Protein AF-A0A954ZVF5-F1 (afdb_monomer)

pLDDT: mean 86.99, std 12.86, range [40.03, 98.0]

Nearest PDB structures (foldseek):
  2bv5-assembly1_A  TM=6.652E-01  e=6.606E-02  Homo sapiens
  2gjt-assembly3_A  TM=7.442E-01  e=3.399E-01  Homo sapiens
  5zwb-assembly1_A  TM=6.722E-01  e=5.522E-01  Salmonella enterica
  2h02-assembly1_A  TM=5.009E-01  e=1.076E+00  Homo sapiens
  2i3r-assembly2_B  TM=4.911E-01  e=1.013E+00  Homo sapiens

Mean predicted aligned error: 10.65 Å

Secondary structure (DSSP, 8-state):
-----TTHHHHHHHHHHHHHHHHHHHHHHHHHHHHHHHHHHHHHHHHHHHHHHHHHHHHHHHHHHHH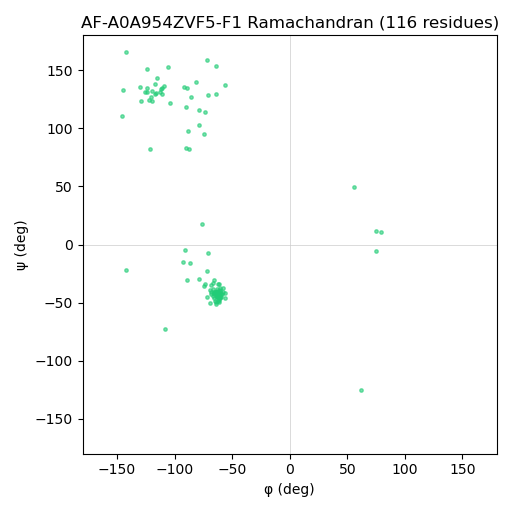HTTSSPPPPTT-EEESSS-EEEEEE-SSSSSEEEEEEEETTEEEEEEEE--

Structure (mmCIF, N/CA/C/O backbone):
data_AF-A0A954ZVF5-F1
#
_entry.id   AF-A0A954ZVF5-F1
#
loop_
_atom_site.group_PDB
_atom_site.id
_atom_site.type_symbol
_atom_site.label_atom_id
_atom_site.label_alt_id
_atom_site.label_comp_id
_atom_site.label_asym_id
_atom_site.label_entity_id
_atom_site.label_seq_id
_atom_site.pdbx_PDB_ins_code
_atom_site.Cartn_x
_atom_site.Cartn_y
_atom_site.Cartn_z
_atom_site.occupancy
_atom_site.B_iso_or_equiv
_atom_site.auth_seq_id
_atom_site.auth_comp_id
_atom_site.auth_asym_id
_atom_site.auth_atom_id
_atom_site.pdbx_PDB_model_num
ATOM 1 N N . MET A 1 1 ? 45.771 2.882 -75.218 1.00 40.03 1 MET A N 1
ATOM 2 C CA . MET A 1 1 ? 46.217 2.458 -73.871 1.00 40.03 1 MET A CA 1
ATOM 3 C C . MET A 1 1 ? 45.256 3.047 -72.847 1.00 40.03 1 MET A C 1
ATOM 5 O O . MET A 1 1 ? 45.353 4.229 -72.554 1.00 40.03 1 MET A O 1
ATOM 9 N N . SER A 1 2 ? 44.261 2.275 -72.394 1.00 47.09 2 SER A N 1
ATOM 10 C CA . SER A 1 2 ? 43.286 2.719 -71.388 1.00 47.09 2 SER A CA 1
ATOM 11 C C . SER A 1 2 ? 43.795 2.381 -69.988 1.00 47.09 2 SER A C 1
ATOM 13 O O . SER A 1 2 ? 43.994 1.211 -69.661 1.00 47.09 2 SER A O 1
ATOM 15 N N . HIS A 1 3 ? 44.009 3.405 -69.170 1.00 53.66 3 HIS A N 1
ATOM 16 C CA . HIS A 1 3 ? 44.430 3.268 -67.783 1.00 53.66 3 HIS A CA 1
ATOM 17 C C . HIS A 1 3 ? 43.202 2.899 -66.933 1.00 53.66 3 HIS A C 1
ATOM 19 O O . HIS A 1 3 ? 42.351 3.742 -66.665 1.00 53.66 3 HIS A O 1
ATOM 25 N N . ILE A 1 4 ? 43.073 1.630 -66.542 1.00 58.09 4 ILE A N 1
ATOM 26 C CA . ILE A 1 4 ? 42.057 1.199 -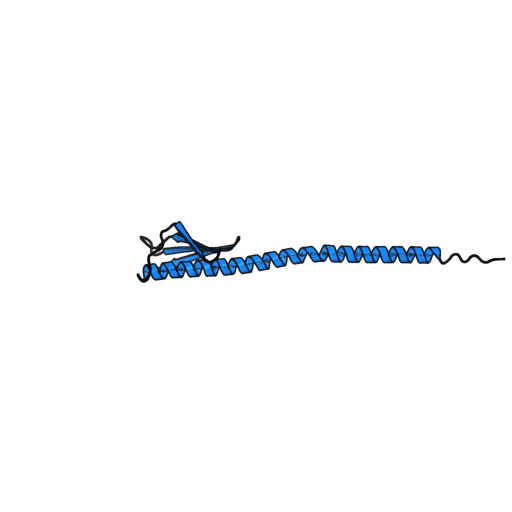65.573 1.00 58.09 4 ILE A CA 1
ATOM 27 C C . ILE A 1 4 ? 42.524 1.696 -64.201 1.00 58.09 4 ILE A C 1
ATOM 29 O O . ILE A 1 4 ? 43.577 1.277 -63.728 1.00 58.09 4 ILE A O 1
ATOM 33 N N . GLN A 1 5 ? 41.786 2.627 -63.590 1.00 61.88 5 GLN A N 1
ATOM 34 C CA . GLN A 1 5 ? 42.023 3.073 -62.214 1.00 61.88 5 GLN A CA 1
ATOM 35 C C . GLN A 1 5 ? 41.439 2.045 -61.229 1.00 61.88 5 GLN A C 1
ATOM 37 O O . GLN A 1 5 ? 40.216 1.888 -61.170 1.00 61.88 5 GLN A O 1
ATOM 42 N N . PRO A 1 6 ? 42.264 1.369 -60.409 1.00 51.62 6 PRO A N 1
ATOM 43 C CA . PRO A 1 6 ? 41.788 0.484 -59.360 1.00 51.62 6 PRO A CA 1
ATOM 44 C C . PRO A 1 6 ? 41.613 1.320 -58.086 1.00 51.62 6 PRO A C 1
ATOM 46 O O . PRO A 1 6 ? 42.517 1.417 -57.266 1.00 51.62 6 PRO A O 1
ATOM 49 N N . GLY A 1 7 ? 40.483 2.014 -57.946 1.00 58.72 7 GLY A N 1
ATOM 50 C CA . GLY A 1 7 ? 40.256 2.883 -56.777 1.00 58.72 7 GLY A CA 1
ATOM 51 C C . GLY A 1 7 ? 38.830 2.899 -56.237 1.00 58.72 7 GLY A C 1
ATOM 52 O O . GLY A 1 7 ? 38.621 3.214 -55.067 1.00 58.72 7 GLY A O 1
ATOM 53 N N . ASP A 1 8 ? 37.844 2.529 -57.055 1.00 59.91 8 ASP A N 1
ATOM 54 C CA . ASP A 1 8 ? 36.439 2.779 -56.717 1.00 59.91 8 ASP A CA 1
ATOM 55 C C . ASP A 1 8 ? 35.791 1.632 -55.915 1.00 59.91 8 ASP A C 1
ATOM 57 O O . ASP A 1 8 ? 34.955 1.852 -55.042 1.00 59.91 8 ASP A O 1
ATOM 61 N N . HIS A 1 9 ? 36.238 0.389 -56.120 1.00 59.88 9 HIS A N 1
ATOM 62 C CA . HIS A 1 9 ? 35.671 -0.782 -55.433 1.00 59.88 9 HIS A CA 1
ATOM 63 C C . HIS A 1 9 ? 36.111 -0.866 -53.961 1.00 59.88 9 HIS A C 1
ATOM 65 O O . HIS A 1 9 ? 35.317 -1.222 -53.091 1.00 59.88 9 HIS A O 1
ATOM 71 N N . GLN A 1 10 ? 37.349 -0.464 -53.660 1.00 63.31 10 GLN A N 1
ATOM 72 C CA . GLN A 1 10 ? 37.893 -0.484 -52.299 1.00 63.31 10 GLN A CA 1
ATOM 73 C C . GLN A 1 10 ? 37.293 0.628 -51.422 1.00 63.31 10 GLN A C 1
ATOM 75 O O . GLN A 1 10 ? 37.027 0.409 -50.241 1.00 63.31 10 GLN A O 1
ATOM 80 N N . ARG A 1 11 ? 36.982 1.793 -52.014 1.00 64.50 11 ARG A N 1
ATOM 81 C CA . ARG A 1 11 ? 36.258 2.883 -51.338 1.00 64.50 11 ARG A CA 1
ATOM 82 C C . ARG A 1 11 ? 34.804 2.513 -51.044 1.00 64.50 11 ARG A C 1
ATOM 84 O O . ARG A 1 11 ? 34.337 2.754 -49.937 1.00 64.50 11 ARG A O 1
ATOM 91 N N . ARG A 1 12 ? 34.108 1.872 -51.990 1.00 70.12 12 ARG A N 1
ATOM 92 C CA . ARG A 1 12 ? 32.725 1.396 -51.791 1.00 70.12 12 ARG A CA 1
ATOM 93 C C . ARG A 1 12 ? 32.629 0.323 -50.702 1.00 70.12 12 ARG A C 1
ATOM 95 O O . ARG A 1 12 ? 31.727 0.389 -49.871 1.00 70.12 12 ARG A O 1
ATOM 102 N N . GLY A 1 13 ? 33.584 -0.611 -50.656 1.00 75.44 13 GLY A N 1
ATOM 103 C CA . GLY A 1 13 ? 33.664 -1.616 -49.591 1.00 75.44 13 GLY A CA 1
ATOM 104 C C . GLY A 1 13 ? 33.871 -0.994 -48.206 1.00 75.44 13 GLY A C 1
ATOM 105 O O . GLY A 1 13 ? 33.166 -1.344 -47.264 1.00 75.44 13 GLY A O 1
ATOM 106 N N . ALA A 1 14 ? 34.770 -0.010 -48.095 1.00 83.88 14 ALA A N 1
ATOM 107 C CA . ALA A 1 14 ? 35.009 0.697 -46.837 1.00 83.88 14 ALA A CA 1
ATOM 108 C C . ALA A 1 14 ? 33.766 1.460 -46.342 1.00 83.88 14 ALA A C 1
ATOM 110 O O . ALA A 1 14 ? 33.442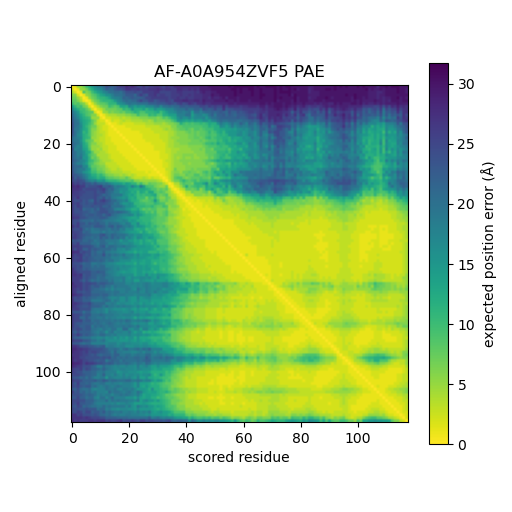 1.401 -45.158 1.00 83.88 14 ALA A O 1
ATOM 111 N N . VAL A 1 15 ? 33.029 2.122 -47.241 1.00 87.50 15 VAL A N 1
ATOM 112 C CA . VAL A 1 15 ? 31.794 2.848 -46.892 1.00 87.50 15 VAL A CA 1
ATOM 113 C C . VAL A 1 15 ? 30.723 1.902 -46.341 1.00 87.50 15 VAL A C 1
ATOM 115 O O . VAL A 1 15 ? 30.097 2.218 -45.331 1.00 87.50 15 VAL A O 1
ATOM 118 N N . LEU A 1 16 ? 30.543 0.723 -46.943 1.00 87.75 16 LEU A N 1
ATOM 119 C CA . LEU A 1 16 ? 29.580 -0.267 -46.450 1.00 87.75 16 LEU A CA 1
ATOM 120 C C . LEU A 1 16 ? 29.935 -0.785 -45.054 1.00 87.75 16 LEU A C 1
ATOM 122 O O . LEU A 1 16 ? 29.048 -0.914 -44.213 1.00 87.75 16 LEU A O 1
ATOM 126 N N . VAL A 1 17 ? 31.220 -1.032 -44.785 1.00 90.62 17 VAL A N 1
ATOM 127 C CA . VAL A 1 17 ? 31.681 -1.451 -43.453 1.00 90.62 17 VAL A CA 1
ATOM 128 C C . VAL A 1 17 ? 31.404 -0.362 -42.420 1.00 90.62 17 VAL A C 1
ATOM 130 O O . VAL A 1 17 ? 30.884 -0.664 -41.350 1.00 90.62 17 VAL A O 1
ATOM 133 N N . VAL A 1 18 ? 31.679 0.903 -42.745 1.00 93.62 18 VAL A N 1
ATOM 134 C CA . VAL A 1 18 ? 31.394 2.029 -41.842 1.00 93.62 18 VAL A CA 1
ATOM 135 C C . VAL A 1 18 ? 29.900 2.123 -41.538 1.00 93.62 18 VAL A C 1
ATOM 137 O O . VAL A 1 18 ? 29.530 2.253 -40.375 1.00 93.62 18 VAL A O 1
ATOM 140 N N . ILE A 1 19 ? 29.035 1.996 -42.547 1.00 93.94 19 ILE A N 1
ATOM 141 C CA . ILE A 1 19 ? 27.578 2.015 -42.348 1.00 93.94 19 ILE A CA 1
ATOM 142 C C . ILE A 1 19 ? 27.136 0.856 -41.451 1.00 93.94 19 ILE A C 1
ATOM 144 O O . ILE A 1 19 ? 26.348 1.069 -40.532 1.00 93.94 19 ILE A O 1
ATOM 148 N N . LEU A 1 20 ? 27.665 -0.350 -41.672 1.00 94.94 20 LEU A N 1
ATOM 149 C CA . LEU A 1 20 ? 27.363 -1.517 -40.842 1.00 94.94 20 LEU A CA 1
ATOM 150 C C . LEU A 1 20 ? 27.783 -1.309 -39.388 1.00 94.94 20 LEU A C 1
ATOM 152 O O . LEU A 1 20 ? 27.015 -1.614 -38.481 1.00 94.94 20 LEU A O 1
ATOM 156 N N . VAL A 1 21 ? 28.975 -0.755 -39.164 1.00 95.25 21 VAL A N 1
ATOM 157 C CA . VAL A 1 21 ? 29.474 -0.446 -37.820 1.00 95.25 21 VAL A CA 1
ATOM 158 C C . VAL A 1 21 ? 28.590 0.601 -37.148 1.00 95.25 21 VAL A C 1
ATOM 160 O O . VAL A 1 21 ? 28.187 0.407 -36.005 1.00 95.25 21 VAL A O 1
ATOM 163 N N . VAL A 1 22 ? 28.223 1.674 -37.853 1.00 95.81 22 VAL A N 1
ATOM 164 C CA . VAL A 1 22 ? 27.321 2.701 -37.313 1.00 95.81 22 VAL A CA 1
ATOM 165 C C . VAL A 1 22 ? 25.954 2.104 -36.983 1.00 95.81 22 VAL A C 1
ATOM 167 O O . VAL A 1 22 ? 25.446 2.330 -35.888 1.00 95.81 22 VAL A O 1
ATOM 170 N N . MET A 1 23 ? 25.377 1.290 -37.870 1.00 95.31 23 MET A N 1
ATOM 171 C CA . MET A 1 23 ? 24.110 0.607 -37.598 1.00 95.31 23 MET A CA 1
ATOM 172 C C . MET A 1 23 ? 24.204 -0.341 -36.400 1.00 95.31 23 MET A C 1
ATOM 174 O O . MET A 1 23 ? 23.296 -0.356 -35.572 1.00 95.31 23 MET A O 1
ATOM 178 N N . ALA A 1 24 ? 25.299 -1.091 -36.266 1.00 95.00 24 ALA A N 1
ATOM 179 C CA . ALA A 1 24 ? 25.521 -1.978 -35.130 1.00 95.00 24 ALA A CA 1
ATOM 180 C C . ALA A 1 24 ? 25.630 -1.199 -33.810 1.00 95.00 24 ALA A C 1
ATOM 182 O O . ALA A 1 24 ? 25.025 -1.591 -32.814 1.00 95.00 24 ALA A O 1
ATOM 183 N N . VAL A 1 25 ? 26.340 -0.065 -33.807 1.00 95.44 25 VAL A N 1
ATOM 184 C CA . VAL A 1 25 ? 26.439 0.819 -32.636 1.00 95.44 25 VAL A CA 1
ATOM 185 C C . VAL A 1 25 ? 25.070 1.392 -32.273 1.00 95.44 25 VAL A C 1
ATOM 187 O O . VAL A 1 25 ? 24.686 1.342 -31.108 1.00 95.44 25 VAL A O 1
ATOM 190 N N . LEU A 1 26 ? 24.298 1.874 -33.252 1.00 92.81 26 LEU A N 1
ATOM 191 C CA . LEU A 1 26 ? 22.946 2.388 -33.014 1.00 92.81 26 LEU A CA 1
ATOM 192 C C . LEU A 1 26 ? 22.017 1.306 -32.450 1.00 92.81 26 LEU A C 1
ATOM 194 O O . LEU A 1 26 ? 21.300 1.563 -31.484 1.00 92.81 26 LEU A O 1
ATOM 198 N N . ALA A 1 27 ? 22.064 0.087 -32.992 1.00 90.38 27 ALA A N 1
ATOM 199 C CA . ALA A 1 27 ? 21.287 -1.039 -32.479 1.00 90.38 27 ALA A CA 1
ATOM 200 C C . ALA A 1 27 ? 21.655 -1.374 -31.024 1.00 90.38 27 ALA A C 1
ATOM 202 O O . ALA A 1 27 ? 20.771 -1.641 -30.208 1.00 90.38 27 ALA A O 1
ATOM 203 N N . LEU A 1 28 ? 22.943 -1.308 -30.678 1.00 88.00 28 LEU A N 1
ATOM 204 C CA . LEU A 1 28 ? 23.423 -1.555 -29.319 1.00 88.00 28 LEU A CA 1
ATOM 205 C C . LEU A 1 28 ? 22.971 -0.455 -28.347 1.00 88.00 28 LEU A C 1
ATOM 207 O O . LEU A 1 28 ? 22.525 -0.769 -27.246 1.00 88.00 28 LEU A O 1
ATOM 211 N N . VAL A 1 29 ? 23.002 0.815 -28.764 1.00 89.50 29 VAL A N 1
ATOM 212 C CA . VAL A 1 29 ? 22.481 1.944 -27.971 1.00 89.50 29 VAL A CA 1
ATOM 213 C C . VAL A 1 29 ? 20.983 1.785 -27.709 1.00 89.50 29 VAL A C 1
ATOM 215 O O . VAL A 1 29 ? 20.545 1.911 -26.566 1.00 89.50 29 VAL A O 1
ATOM 218 N N . VAL A 1 30 ? 20.196 1.442 -28.733 1.00 86.94 30 VAL A N 1
ATOM 219 C CA . VAL A 1 30 ? 18.752 1.207 -28.582 1.00 86.94 30 VAL A CA 1
ATOM 220 C C . VAL A 1 30 ? 18.491 0.040 -27.628 1.00 86.94 30 VAL A C 1
ATOM 222 O O . VAL A 1 30 ? 17.722 0.190 -26.680 1.00 86.94 30 VAL A O 1
ATOM 225 N N . ALA A 1 31 ? 19.176 -1.092 -27.807 1.00 83.19 31 ALA A N 1
ATOM 226 C CA . ALA A 1 31 ? 19.040 -2.247 -26.920 1.00 83.19 31 ALA A CA 1
ATOM 227 C C . ALA A 1 31 ? 19.439 -1.926 -25.466 1.00 83.19 31 ALA A C 1
ATOM 229 O O . ALA A 1 31 ? 18.786 -2.393 -24.531 1.00 83.19 31 ALA A O 1
ATOM 230 N N . GLY A 1 32 ? 20.477 -1.106 -25.273 1.00 77.69 32 GLY A N 1
ATOM 231 C CA . GLY A 1 32 ? 20.920 -0.631 -23.963 1.00 77.69 32 GLY A CA 1
ATOM 232 C C . GLY A 1 32 ? 19.929 0.323 -23.293 1.00 77.69 32 GLY A C 1
ATOM 233 O O . GLY A 1 32 ? 19.749 0.253 -22.083 1.00 77.69 32 GLY A O 1
ATOM 234 N N . SER A 1 33 ? 19.237 1.164 -24.066 1.00 74.94 33 SER A N 1
ATOM 235 C CA . SER A 1 33 ? 18.304 2.174 -23.543 1.00 74.94 33 SER A CA 1
ATOM 236 C C . SER A 1 33 ? 16.992 1.611 -22.982 1.00 74.94 33 SER A C 1
ATO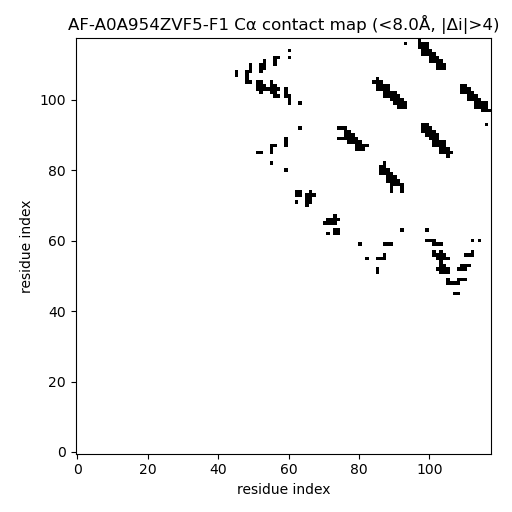M 238 O O . SER A 1 33 ? 16.358 2.254 -22.154 1.00 74.94 33 SER A O 1
ATOM 240 N N . ILE A 1 34 ? 16.580 0.407 -23.391 1.00 70.94 34 ILE A N 1
ATOM 241 C CA . ILE A 1 34 ? 15.276 -0.161 -23.004 1.00 70.94 34 ILE A CA 1
ATOM 242 C C . ILE A 1 34 ? 15.294 -0.741 -21.582 1.00 70.94 34 ILE A C 1
ATOM 244 O O . ILE A 1 34 ? 14.258 -0.761 -20.918 1.00 70.94 34 ILE A O 1
ATOM 248 N N . ARG A 1 35 ? 16.446 -1.231 -21.102 1.00 62.09 35 ARG A N 1
ATOM 249 C CA . ARG A 1 35 ? 16.530 -1.891 -19.786 1.00 62.09 35 ARG A CA 1
ATOM 250 C C . ARG A 1 35 ? 16.335 -0.917 -18.612 1.00 62.09 35 ARG A C 1
ATOM 252 O O . ARG A 1 35 ? 15.449 -1.190 -17.812 1.00 62.09 35 ARG A O 1
ATOM 259 N N . PRO A 1 36 ? 17.042 0.230 -18.538 1.00 62.41 36 PRO A N 1
ATOM 260 C CA . PRO A 1 36 ? 16.914 1.150 -17.403 1.00 62.41 36 PRO A CA 1
ATOM 261 C C . PRO A 1 36 ? 15.498 1.717 -17.234 1.00 62.41 36 PRO A C 1
ATOM 263 O O . PRO A 1 36 ? 15.027 1.903 -16.119 1.00 62.41 36 PRO A O 1
ATOM 266 N N . VAL A 1 37 ? 14.787 1.944 -18.344 1.00 64.00 37 VAL A N 1
ATOM 267 C CA . VAL A 1 37 ? 13.446 2.553 -18.335 1.00 64.00 37 VAL A CA 1
ATOM 268 C C . VAL A 1 37 ? 12.404 1.657 -17.654 1.00 64.00 37 VAL A C 1
ATOM 270 O O . VAL A 1 37 ? 11.453 2.166 -17.063 1.00 64.00 37 VAL A O 1
ATOM 273 N N . ARG A 1 38 ? 12.562 0.328 -17.717 1.00 65.88 38 ARG A N 1
ATOM 274 C CA . ARG A 1 38 ? 11.634 -0.603 -17.054 1.00 65.88 38 ARG A CA 1
ATOM 275 C C . ARG A 1 38 ? 11.808 -0.583 -15.541 1.00 65.88 38 ARG A C 1
ATOM 277 O O . ARG A 1 38 ? 10.814 -0.452 -14.835 1.00 65.88 38 ARG A O 1
ATOM 284 N N . ASP A 1 39 ? 13.054 -0.616 -15.080 1.00 77.62 39 ASP A N 1
ATOM 285 C CA . ASP A 1 39 ? 13.377 -0.605 -13.653 1.00 77.62 39 ASP A CA 1
ATOM 286 C C . ASP A 1 39 ? 12.913 0.710 -12.998 1.00 77.62 39 ASP A C 1
ATOM 288 O O . ASP A 1 39 ? 12.339 0.714 -11.909 1.00 77.62 39 ASP A O 1
ATOM 292 N N . GLU A 1 40 ? 13.079 1.845 -13.686 1.00 76.94 40 GLU A N 1
ATOM 293 C CA . GLU A 1 40 ? 12.603 3.144 -13.196 1.00 76.94 40 GLU A CA 1
ATOM 294 C C . GLU A 1 40 ? 11.071 3.228 -13.117 1.00 76.94 40 GLU A C 1
ATOM 296 O O . GLU A 1 40 ? 10.530 3.758 -12.140 1.00 76.94 40 GLU A O 1
ATOM 301 N N . ALA A 1 41 ? 10.359 2.691 -14.114 1.00 80.00 41 ALA A N 1
ATOM 302 C CA . ALA A 1 41 ? 8.897 2.668 -14.121 1.00 80.00 41 ALA A CA 1
ATOM 303 C C . ALA A 1 41 ? 8.326 1.774 -13.008 1.00 80.00 41 ALA A C 1
ATOM 305 O O . ALA A 1 41 ? 7.334 2.134 -12.367 1.00 80.00 41 ALA A O 1
ATOM 306 N N . GLU A 1 42 ? 8.967 0.638 -12.738 1.00 84.75 42 GLU A N 1
ATOM 307 C CA . GLU A 1 42 ? 8.590 -0.265 -11.650 1.00 84.75 42 GLU A CA 1
ATOM 308 C C . GLU A 1 42 ? 8.806 0.395 -10.281 1.00 84.75 42 GLU A C 1
ATOM 310 O O . GLU A 1 42 ? 7.895 0.430 -9.453 1.00 84.75 42 GLU A O 1
ATOM 315 N N . ILE A 1 43 ? 9.957 1.046 -10.072 1.00 88.06 43 ILE A N 1
ATOM 316 C CA . ILE A 1 43 ? 10.235 1.798 -8.839 1.00 88.06 43 ILE A CA 1
ATOM 317 C C . ILE A 1 43 ? 9.227 2.938 -8.643 1.00 88.06 43 ILE A C 1
ATOM 319 O O . ILE A 1 43 ? 8.762 3.171 -7.523 1.00 88.06 43 ILE A O 1
ATOM 323 N N . ALA A 1 44 ? 8.886 3.670 -9.705 1.00 88.50 44 ALA A N 1
ATOM 324 C CA . ALA A 1 44 ? 7.887 4.731 -9.632 1.00 88.50 44 ALA A CA 1
ATOM 325 C C . ALA A 1 44 ? 6.505 4.180 -9.244 1.00 88.50 44 ALA A C 1
ATOM 327 O O . ALA A 1 44 ? 5.835 4.759 -8.386 1.00 88.50 44 ALA A O 1
ATOM 328 N N . THR A 1 45 ? 6.115 3.038 -9.815 1.00 90.94 45 THR A N 1
ATOM 329 C CA . THR A 1 45 ? 4.853 2.351 -9.502 1.00 90.94 45 THR A CA 1
ATOM 330 C C . THR A 1 45 ? 4.811 1.929 -8.035 1.00 90.94 45 THR A C 1
ATOM 332 O O . THR A 1 45 ? 3.892 2.318 -7.313 1.00 90.94 45 THR A O 1
ATOM 335 N N . LEU A 1 46 ? 5.866 1.272 -7.544 1.00 91.50 46 LEU A N 1
ATOM 336 C CA . LEU A 1 46 ? 5.978 0.836 -6.150 1.00 91.50 46 LEU A CA 1
ATOM 337 C C . LEU A 1 46 ? 5.863 2.006 -5.155 1.00 91.50 46 LEU A C 1
ATOM 339 O O . LEU A 1 46 ? 5.264 1.8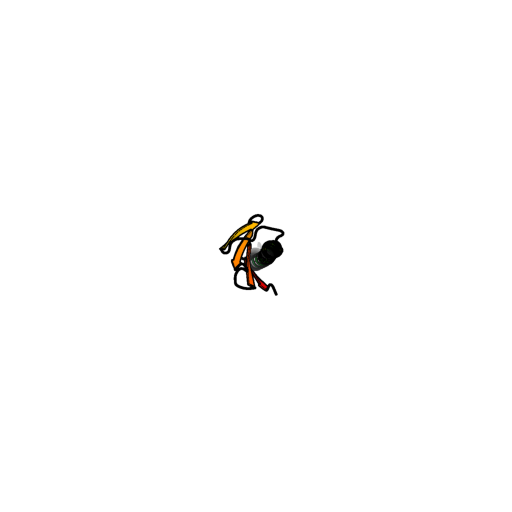74 -4.085 1.00 91.50 46 LEU A O 1
ATOM 343 N N . ARG A 1 47 ? 6.425 3.177 -5.488 1.00 93.19 47 ARG A N 1
ATOM 344 C CA . ARG A 1 47 ? 6.325 4.385 -4.646 1.00 93.19 47 ARG A CA 1
ATOM 345 C C . ARG A 1 47 ? 4.895 4.907 -4.557 1.00 93.19 47 ARG A C 1
ATOM 347 O O . ARG A 1 47 ? 4.457 5.305 -3.473 1.00 93.19 47 ARG A O 1
ATOM 354 N N . VAL A 1 48 ? 4.174 4.905 -5.677 1.00 94.75 48 VAL A N 1
ATOM 355 C CA . VAL A 1 48 ? 2.764 5.311 -5.718 1.00 94.75 48 VAL A CA 1
ATOM 356 C C . VAL A 1 48 ? 1.918 4.336 -4.906 1.00 94.75 48 VAL A C 1
ATOM 358 O O . VAL A 1 48 ? 1.159 4.770 -4.042 1.00 94.75 48 VAL A O 1
ATOM 361 N N . GLU A 1 49 ? 2.093 3.035 -5.125 1.00 94.81 49 GLU A N 1
ATOM 362 C CA . GLU A 1 49 ? 1.392 1.981 -4.387 1.00 94.81 49 GLU A CA 1
ATOM 363 C C . GLU A 1 49 ? 1.669 2.048 -2.886 1.00 94.81 49 GLU A C 1
ATOM 365 O O . GLU A 1 49 ? 0.741 2.050 -2.086 1.00 94.81 49 GLU A O 1
ATOM 370 N N . THR A 1 50 ? 2.930 2.230 -2.492 1.00 95.81 50 THR A N 1
ATOM 371 C CA . THR A 1 50 ? 3.325 2.432 -1.092 1.00 95.81 50 THR A CA 1
ATOM 372 C C . THR A 1 50 ? 2.608 3.619 -0.453 1.00 95.81 50 THR A C 1
ATOM 374 O O . THR A 1 50 ? 2.126 3.512 0.675 1.00 95.81 50 THR A O 1
ATOM 377 N N . THR A 1 51 ? 2.546 4.751 -1.156 1.00 95.81 51 THR A N 1
ATOM 378 C CA . THR A 1 51 ? 1.893 5.965 -0.646 1.00 95.81 51 THR A CA 1
ATOM 379 C C . THR A 1 51 ? 0.391 5.746 -0.477 1.00 95.81 51 THR A C 1
ATOM 381 O O . THR A 1 51 ? -0.183 6.127 0.540 1.00 95.81 51 THR A O 1
ATOM 384 N N . ARG A 1 52 ? -0.244 5.082 -1.447 1.00 95.88 52 ARG A N 1
ATOM 385 C CA . ARG A 1 52 ? -1.672 4.741 -1.392 1.00 95.88 52 ARG A CA 1
ATOM 386 C C . ARG A 1 52 ? -1.985 3.740 -0.288 1.00 95.88 52 ARG A C 1
ATOM 388 O O . ARG A 1 52 ? -2.929 3.958 0.460 1.00 95.88 52 ARG A O 1
ATOM 395 N N . ALA A 1 53 ? -1.172 2.697 -0.139 1.00 96.50 53 ALA A N 1
ATOM 396 C CA . ALA A 1 53 ? -1.289 1.723 0.941 1.00 96.50 53 ALA A CA 1
ATOM 397 C C . ALA A 1 53 ? -1.195 2.405 2.316 1.00 96.50 53 ALA A C 1
ATOM 399 O O . ALA A 1 53 ? -1.986 2.107 3.206 1.00 96.50 53 ALA A O 1
ATOM 400 N N . PHE A 1 54 ? -0.289 3.377 2.476 1.00 96.38 54 PHE A N 1
ATOM 401 C CA . PHE A 1 54 ? -0.189 4.166 3.705 1.00 96.38 54 PHE A CA 1
ATOM 402 C C . PHE A 1 54 ? -1.446 5.009 3.960 1.00 96.38 54 PHE A C 1
ATOM 404 O O . PHE A 1 54 ? -2.031 4.910 5.032 1.00 96.38 54 PHE A O 1
ATOM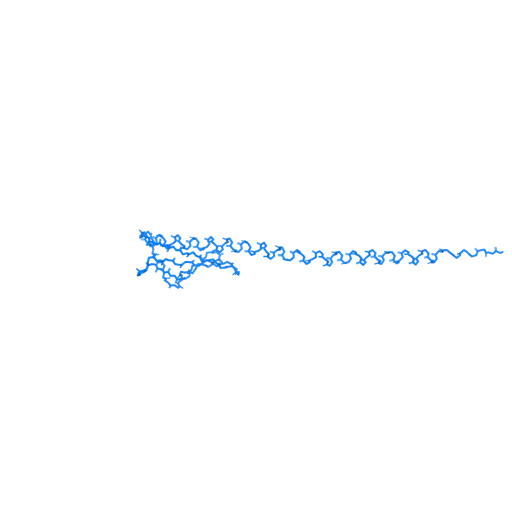 411 N N . TYR A 1 55 ? -1.902 5.779 2.968 1.00 95.94 55 TYR A N 1
ATOM 412 C CA . TYR A 1 55 ? -3.111 6.603 3.098 1.00 95.94 55 TYR A CA 1
ATOM 413 C C . TYR A 1 55 ? -4.374 5.764 3.354 1.00 95.94 55 TYR A C 1
ATOM 415 O O . TYR A 1 55 ? -5.270 6.161 4.098 1.00 95.94 55 TYR A O 1
ATOM 423 N N . THR A 1 56 ? -4.429 4.569 2.767 1.00 97.00 56 THR A N 1
ATOM 424 C CA . THR A 1 56 ? -5.486 3.581 3.002 1.00 97.00 56 THR A CA 1
ATOM 425 C C . THR A 1 56 ? -5.460 3.102 4.451 1.00 97.00 56 THR A C 1
ATOM 427 O O . THR A 1 56 ? -6.488 3.148 5.125 1.00 97.00 56 THR A O 1
ATOM 430 N N . ALA A 1 57 ? -4.286 2.714 4.962 1.00 96.81 57 ALA A N 1
ATOM 431 C CA . ALA A 1 57 ? -4.123 2.311 6.357 1.00 96.81 57 ALA A CA 1
ATOM 432 C C . ALA A 1 57 ? -4.510 3.447 7.319 1.00 96.81 57 ALA A C 1
ATOM 434 O O . ALA A 1 57 ? -5.223 3.215 8.291 1.00 96.81 57 ALA A O 1
ATOM 435 N N . GLU A 1 58 ? -4.095 4.682 7.021 1.00 95.88 58 GLU A N 1
ATOM 436 C CA . GLU A 1 58 ? -4.411 5.881 7.807 1.00 95.88 58 GLU A CA 1
ATOM 437 C C . GLU A 1 58 ? -5.919 6.170 7.828 1.00 95.88 58 GLU A C 1
ATOM 439 O O . GLU A 1 58 ? -6.498 6.452 8.877 1.00 95.88 58 GLU A O 1
ATOM 444 N N . SER A 1 59 ? -6.584 6.025 6.682 1.00 95.06 59 SER A N 1
ATOM 445 C CA . SER A 1 59 ? -8.038 6.174 6.582 1.00 95.06 59 SER A CA 1
ATOM 446 C C . SER A 1 59 ? -8.768 5.122 7.423 1.00 95.06 59 SER A C 1
ATOM 448 O O . SER A 1 59 ? -9.731 5.443 8.118 1.00 95.06 59 SER A O 1
ATOM 450 N N . GLY A 1 60 ? -8.292 3.874 7.416 1.00 94.00 60 GLY A N 1
ATOM 451 C CA . GLY A 1 60 ? -8.817 2.818 8.282 1.00 94.00 60 GLY A CA 1
ATOM 452 C C . GLY A 1 60 ? -8.578 3.090 9.770 1.00 94.00 60 GLY A C 1
ATOM 453 O O . GLY A 1 60 ? -9.483 2.924 10.584 1.00 94.00 60 GLY A O 1
ATOM 454 N N . ALA A 1 61 ? -7.396 3.593 10.123 1.00 94.25 61 ALA A N 1
ATOM 455 C CA . ALA A 1 61 ? -7.069 4.061 11.467 1.00 94.25 61 ALA A CA 1
ATOM 456 C C . ALA A 1 61 ? -8.050 5.144 11.956 1.00 94.25 61 ALA A C 1
ATOM 458 O O . ALA A 1 61 ? -8.526 5.082 13.091 1.00 94.25 61 ALA A O 1
ATOM 459 N N . PHE A 1 62 ? -8.429 6.089 11.091 1.00 94.25 62 PHE A N 1
ATOM 460 C CA . PHE A 1 62 ? -9.434 7.103 11.416 1.00 94.25 62 PHE A CA 1
ATOM 461 C C . PHE A 1 62 ? -10.815 6.495 11.705 1.00 94.25 62 PHE A C 1
ATOM 463 O O . PHE A 1 62 ? -11.498 6.942 12.626 1.00 94.25 62 PHE A O 1
ATOM 470 N N . VAL A 1 63 ? -11.221 5.455 10.967 1.00 93.88 63 VAL A N 1
ATOM 471 C CA . VAL A 1 63 ? -12.476 4.726 11.232 1.00 93.88 63 VAL A CA 1
ATOM 472 C C . VAL A 1 63 ? -12.448 4.081 12.617 1.00 93.88 63 VAL A C 1
ATOM 474 O O . VAL A 1 63 ? -13.408 4.235 13.372 1.00 93.88 63 VAL A O 1
ATOM 477 N N . VAL A 1 64 ? -11.343 3.422 12.982 1.00 93.19 64 VAL A N 1
ATOM 478 C CA . VAL A 1 64 ? -11.184 2.836 14.323 1.00 93.19 64 VAL A CA 1
ATOM 479 C C . VAL A 1 64 ? -11.252 3.919 15.398 1.00 93.19 64 VAL A C 1
ATOM 481 O O . VAL A 1 64 ? -11.998 3.775 16.361 1.00 93.19 64 VAL A O 1
ATOM 484 N N . MET A 1 65 ? -10.545 5.037 15.215 1.00 92.62 65 MET A N 1
ATOM 485 C CA . MET A 1 65 ? -10.562 6.155 16.163 1.00 92.62 65 MET A CA 1
ATOM 486 C C . MET A 1 65 ? -11.978 6.718 16.368 1.00 92.62 65 MET A C 1
ATOM 488 O O . MET A 1 65 ? -12.387 6.962 17.501 1.00 92.62 65 MET A O 1
ATOM 492 N N . GLN A 1 66 ? -12.756 6.881 15.295 1.00 93.06 66 GLN A N 1
ATOM 493 C CA . GLN A 1 66 ? -14.152 7.318 15.397 1.00 93.06 66 GLN A CA 1
ATOM 494 C C . GLN A 1 66 ? -15.045 6.283 16.093 1.00 93.06 66 GLN A C 1
ATOM 496 O O . GLN A 1 66 ? -15.974 6.666 16.806 1.00 93.06 66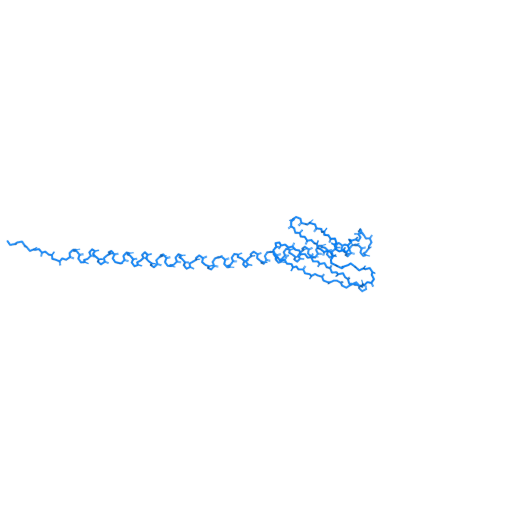 GLN A O 1
ATOM 501 N N . GLY A 1 67 ? -14.752 4.992 15.916 1.00 91.44 67 GLY A N 1
ATOM 502 C CA . GLY A 1 67 ? -15.391 3.901 16.650 1.00 91.44 67 GLY A CA 1
ATOM 503 C C . GLY A 1 67 ? -15.124 3.976 18.154 1.00 91.44 67 GLY A C 1
ATOM 504 O O . GLY A 1 67 ? -16.066 3.959 18.942 1.00 91.44 67 GLY A O 1
ATOM 505 N N . VAL A 1 68 ? -13.861 4.165 18.551 1.00 90.31 68 VAL A N 1
ATOM 506 C CA . VAL A 1 68 ? -13.450 4.334 19.960 1.00 90.31 68 VAL A CA 1
ATOM 507 C C . VAL A 1 68 ? -14.103 5.566 20.594 1.00 90.31 68 VAL A C 1
ATOM 509 O O . VAL A 1 68 ? -14.556 5.513 21.734 1.00 90.31 68 VAL A O 1
ATOM 512 N N . MET A 1 69 ? -14.209 6.672 19.851 1.00 90.75 69 MET A N 1
ATOM 513 C CA . MET A 1 69 ? -14.890 7.887 20.316 1.00 90.75 69 MET A CA 1
ATOM 514 C C . MET A 1 69 ? -16.422 7.752 20.403 1.00 90.75 69 MET A C 1
ATOM 516 O O . MET A 1 69 ? -17.082 8.672 20.883 1.00 90.75 69 MET A O 1
ATOM 520 N N . GLY A 1 70 ? -17.007 6.648 19.925 1.00 90.12 70 GLY A N 1
ATOM 521 C CA . GLY A 1 70 ? -18.457 6.437 19.887 1.00 90.12 70 GLY A CA 1
ATOM 522 C C . GLY A 1 70 ? -19.190 7.235 18.801 1.00 90.12 70 GLY A C 1
ATOM 523 O O . GLY A 1 70 ? -20.418 7.292 18.805 1.00 90.12 70 GLY A O 1
ATOM 524 N N . ASN A 1 71 ? -18.460 7.841 17.860 1.00 92.94 71 ASN A N 1
ATOM 525 C CA . ASN A 1 71 ? -19.025 8.615 16.749 1.00 92.94 71 ASN A CA 1
ATOM 526 C C . ASN A 1 71 ? -19.388 7.741 15.538 1.00 92.94 71 ASN A C 1
ATOM 528 O O . ASN A 1 71 ? -20.108 8.188 14.644 1.00 92.94 71 ASN A O 1
ATOM 532 N N . ALA A 1 72 ? -18.870 6.513 15.482 1.00 91.38 72 ALA A N 1
ATOM 533 C CA . ALA A 1 72 ? -19.121 5.544 14.424 1.00 91.38 72 ALA A CA 1
ATOM 534 C C . ALA A 1 72 ? -19.229 4.124 14.998 1.00 91.38 72 ALA A C 1
ATOM 536 O O . ALA A 1 72 ? -18.850 3.862 16.137 1.00 91.38 72 ALA A O 1
ATOM 537 N N . THR A 1 73 ? -19.746 3.189 14.202 1.00 91.12 73 THR A N 1
ATOM 538 C CA . THR A 1 73 ? -19.724 1.768 14.562 1.00 91.12 73 THR A CA 1
ATOM 539 C C . THR A 1 73 ? -18.298 1.237 14.460 1.00 91.12 73 THR A C 1
ATOM 541 O O . THR A 1 73 ? -17.645 1.417 13.432 1.00 91.12 73 THR A O 1
ATOM 544 N N . MET A 1 74 ? -17.829 0.575 15.519 1.00 91.50 74 MET A N 1
ATOM 545 C CA . MET A 1 74 ? -16.511 -0.051 15.537 1.00 91.50 74 MET A CA 1
ATOM 546 C C . MET A 1 74 ? -16.450 -1.175 14.486 1.00 91.50 74 MET A C 1
ATOM 548 O O . MET A 1 74 ? -17.358 -2.013 14.452 1.00 91.50 74 MET A O 1
ATOM 552 N N . PRO A 1 75 ? -15.428 -1.205 13.613 1.00 92.94 75 PRO A N 1
ATOM 553 C CA . PRO A 1 75 ? -15.248 -2.303 12.674 1.00 92.94 75 PRO A CA 1
ATOM 554 C C . PRO A 1 75 ? -14.982 -3.617 13.413 1.00 92.94 75 PRO A C 1
ATOM 556 O O . PRO A 1 75 ? -14.474 -3.637 14.533 1.00 92.94 75 PRO A O 1
ATOM 559 N N . THR A 1 76 ? -15.324 -4.729 12.770 1.00 93.94 76 THR A N 1
ATOM 560 C CA . THR A 1 76 ? -15.036 -6.063 13.303 1.00 93.94 76 THR A CA 1
ATOM 561 C C . THR A 1 76 ? -13.591 -6.441 12.999 1.00 93.94 76 THR A C 1
ATOM 563 O O . THR A 1 76 ? -13.100 -6.190 11.896 1.00 93.94 76 THR A O 1
ATOM 566 N N . GLU A 1 77 ? -12.910 -7.074 13.947 1.00 94.62 77 GLU A N 1
ATOM 567 C CA . GLU A 1 77 ? -11.591 -7.655 13.701 1.00 94.62 77 GLU A CA 1
ATOM 568 C C . GLU A 1 77 ? -11.640 -8.660 12.534 1.00 94.62 77 GLU A C 1
ATOM 570 O O . GLU A 1 77 ? -12.598 -9.418 12.372 1.00 94.62 77 GLU A O 1
ATOM 575 N N . GLY A 1 78 ? -10.636 -8.613 11.663 1.00 94.31 78 GLY A N 1
ATOM 576 C CA . GLY A 1 78 ? -10.556 -9.374 10.419 1.00 94.31 78 GLY A CA 1
ATOM 577 C C . GLY A 1 78 ? -11.446 -8.857 9.283 1.00 94.31 78 GLY A C 1
ATOM 578 O O . GLY A 1 78 ? -11.353 -9.375 8.169 1.00 94.31 78 GLY A O 1
ATOM 579 N N . SER A 1 79 ? -12.297 -7.851 9.515 1.00 95.75 79 SER A N 1
ATOM 580 C CA . SER A 1 79 ? -13.102 -7.266 8.440 1.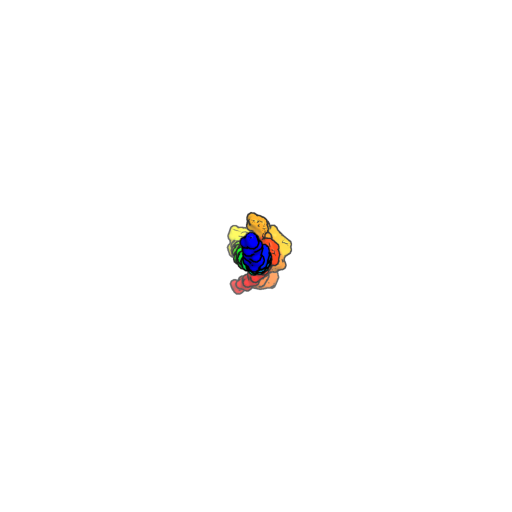00 95.75 79 SER A CA 1
ATOM 581 C C . SER A 1 79 ? -12.255 -6.428 7.484 1.00 95.75 79 SER A C 1
ATOM 583 O O . SER A 1 79 ? -11.152 -5.976 7.811 1.00 95.75 79 SER A O 1
ATOM 585 N N . THR A 1 80 ? -12.785 -6.225 6.279 1.00 96.69 80 THR A N 1
ATOM 586 C CA . THR A 1 80 ? -12.139 -5.427 5.241 1.00 96.69 80 THR A CA 1
ATOM 587 C C . THR A 1 80 ? -13.044 -4.307 4.754 1.00 96.69 80 THR A C 1
ATOM 589 O O . THR A 1 80 ? -14.272 -4.413 4.771 1.00 96.69 80 THR A O 1
ATOM 592 N N . LEU A 1 81 ? -12.422 -3.218 4.311 1.00 94.69 81 LEU A N 1
ATOM 593 C CA . LEU A 1 81 ? -13.096 -2.084 3.692 1.00 94.69 81 LEU A CA 1
ATOM 594 C C . LEU A 1 81 ? -12.400 -1.753 2.371 1.00 94.69 81 LEU A C 1
ATOM 596 O O . LEU A 1 81 ? -11.195 -1.509 2.345 1.00 94.69 81 LEU A O 1
ATOM 600 N N . ASP A 1 82 ? -13.162 -1.747 1.279 1.00 95.31 82 ASP A N 1
ATOM 601 C CA . ASP A 1 82 ? -12.672 -1.319 -0.033 1.00 95.31 82 ASP A CA 1
ATOM 602 C C . ASP A 1 82 ? -12.795 0.204 -0.171 1.00 95.31 82 ASP A C 1
ATOM 604 O O . ASP A 1 82 ? -13.864 0.782 0.040 1.00 95.31 82 ASP A O 1
ATOM 608 N N . LEU A 1 83 ? -11.686 0.848 -0.530 1.00 90.69 83 LEU A N 1
ATOM 609 C CA . LEU A 1 83 ? -11.575 2.273 -0.801 1.00 90.69 83 LEU A CA 1
ATOM 610 C C . LEU A 1 83 ? -11.068 2.486 -2.232 1.00 90.69 83 LEU A C 1
ATOM 612 O O . LEU A 1 83 ? -9.888 2.743 -2.467 1.00 90.69 83 LEU A O 1
ATOM 616 N N . ASN A 1 84 ? -11.979 2.417 -3.203 1.00 90.00 84 ASN A N 1
ATOM 617 C CA . ASN A 1 84 ? -11.684 2.636 -4.624 1.00 90.00 84 ASN A CA 1
ATOM 618 C C . ASN A 1 84 ? -10.574 1.705 -5.153 1.00 90.00 84 ASN A C 1
ATOM 620 O O . ASN A 1 84 ? -9.613 2.167 -5.775 1.00 90.00 84 ASN A O 1
ATOM 624 N N . GLY A 1 85 ? -10.685 0.402 -4.884 1.00 89.69 85 GLY A N 1
ATOM 625 C CA . GLY A 1 85 ? -9.709 -0.602 -5.318 1.00 89.69 85 GLY A CA 1
ATOM 626 C C . GLY A 1 85 ? -8.449 -0.673 -4.450 1.00 89.69 85 GLY A C 1
ATOM 627 O O . GLY A 1 85 ? -7.476 -1.319 -4.832 1.00 89.69 85 GLY A O 1
ATOM 628 N N . GLN A 1 86 ? -8.455 -0.002 -3.298 1.00 95.69 86 GLN A N 1
ATOM 629 C CA . GLN A 1 86 ? -7.518 -0.222 -2.197 1.00 95.69 86 GLN A CA 1
ATOM 630 C C . GLN A 1 86 ? -8.252 -0.960 -1.080 1.00 95.69 86 GLN A C 1
ATOM 632 O O . GLN A 1 86 ? -9.464 -0.818 -0.941 1.00 95.69 86 GLN A O 1
ATOM 637 N N . THR A 1 87 ? -7.541 -1.729 -0.265 1.00 97.69 87 THR A N 1
ATOM 638 C CA . THR A 1 87 ? -8.167 -2.516 0.804 1.00 97.69 87 THR A CA 1
ATOM 639 C C . THR A 1 87 ? -7.605 -2.119 2.155 1.00 97.69 87 THR A C 1
ATOM 641 O O . THR A 1 87 ? -6.397 -2.139 2.362 1.00 97.69 87 THR A O 1
ATOM 644 N N . VAL A 1 88 ? -8.491 -1.784 3.084 1.00 97.38 88 VAL A N 1
ATOM 645 C CA . VAL A 1 88 ? -8.193 -1.712 4.513 1.00 97.38 88 VAL A CA 1
ATOM 646 C C . VAL A 1 88 ? -8.513 -3.069 5.127 1.00 97.38 88 VAL A C 1
ATOM 648 O O . VAL A 1 88 ? -9.577 -3.623 4.856 1.00 97.38 88 VAL A O 1
ATOM 651 N N . VAL A 1 89 ? -7.631 -3.579 5.977 1.00 97.69 89 VAL A N 1
ATOM 652 C CA . VAL A 1 89 ? -7.847 -4.767 6.803 1.00 97.69 89 VAL A CA 1
ATOM 653 C C . VAL A 1 89 ? -7.738 -4.359 8.265 1.00 97.69 89 VAL A C 1
ATOM 655 O O . VAL A 1 89 ? -6.724 -3.811 8.702 1.00 97.69 89 VAL A O 1
ATOM 658 N N . PHE A 1 90 ? -8.787 -4.632 9.030 1.00 96.38 90 PHE A N 1
ATOM 659 C CA . PHE A 1 90 ? -8.832 -4.366 10.462 1.00 96.38 90 PHE A CA 1
ATOM 660 C C . PHE A 1 90 ? -8.252 -5.562 11.216 1.00 96.38 90 PHE A C 1
ATOM 662 O O . PHE A 1 90 ? -8.986 -6.442 11.646 1.00 96.38 90 PHE A O 1
ATOM 669 N N . VAL A 1 91 ? -6.926 -5.637 11.315 1.00 96.56 91 VAL A N 1
ATOM 670 C CA . VAL A 1 91 ? -6.219 -6.821 11.835 1.00 96.56 91 VAL A CA 1
ATOM 671 C C . VAL A 1 91 ? -6.448 -7.024 13.327 1.00 96.56 91 VAL A C 1
ATOM 673 O O . VAL A 1 91 ? -6.592 -8.160 13.753 1.00 96.56 91 VAL A O 1
ATOM 676 N N . GLN A 1 92 ? -6.472 -5.943 14.103 1.00 94.50 92 GLN A N 1
ATOM 677 C CA . GLN A 1 92 ? -6.733 -5.980 15.539 1.00 94.50 92 GLN A CA 1
ATOM 678 C C . GLN A 1 92 ? -7.520 -4.736 15.926 1.00 94.50 92 GLN A C 1
ATOM 680 O O . GLN A 1 92 ? -7.163 -3.625 15.526 1.00 94.50 92 GLN A O 1
ATOM 685 N N . ILE A 1 93 ? -8.580 -4.918 16.705 1.00 92.81 93 ILE A N 1
ATOM 686 C CA . ILE A 1 93 ? -9.448 -3.840 17.173 1.00 92.81 93 ILE A CA 1
ATOM 687 C C . ILE A 1 93 ? -9.360 -3.770 18.703 1.00 92.81 93 ILE A C 1
ATOM 689 O O . ILE A 1 93 ? -9.319 -4.816 19.351 1.00 92.81 93 ILE A O 1
ATOM 693 N N . PRO A 1 94 ? -9.297 -2.566 19.297 1.00 88.25 94 PRO A N 1
ATOM 694 C CA . PRO A 1 94 ? -9.118 -2.421 20.732 1.00 88.25 94 PRO A CA 1
ATOM 695 C C . PRO A 1 94 ? -10.423 -2.761 21.463 1.00 88.25 94 PRO A C 1
ATOM 697 O O . PRO A 1 94 ? -11.318 -1.924 21.566 1.00 88.25 94 PRO A O 1
ATOM 700 N N . ASP A 1 95 ? -10.531 -4.013 21.913 1.00 84.00 95 ASP A N 1
ATOM 701 C CA . ASP A 1 95 ? -11.598 -4.513 22.793 1.00 84.00 95 ASP A CA 1
ATOM 702 C C . ASP A 1 95 ? -11.034 -4.765 24.204 1.00 84.00 95 ASP A C 1
ATOM 704 O O . ASP A 1 95 ? -11.203 -3.951 25.109 1.00 84.00 95 ASP A O 1
ATOM 708 N N . GLU A 1 96 ? -10.232 -5.823 24.373 1.00 81.69 96 GLU A N 1
ATOM 709 C CA . GLU A 1 96 ? -9.538 -6.124 25.640 1.00 81.69 96 GLU A CA 1
ATOM 710 C C . GLU A 1 96 ? -8.115 -5.540 25.713 1.00 81.69 96 GLU A C 1
ATOM 712 O O . GLU A 1 96 ? -7.510 -5.469 26.785 1.00 81.69 96 GLU A O 1
ATOM 717 N N . THR A 1 97 ? -7.560 -5.124 24.571 1.00 84.94 97 THR A N 1
ATOM 718 C CA . THR A 1 97 ? -6.214 -4.543 24.456 1.00 84.94 97 THR A CA 1
ATOM 719 C C . THR A 1 97 ? -6.290 -3.090 24.005 1.00 84.94 97 THR A C 1
ATOM 721 O O . THR A 1 97 ? -7.067 -2.803 23.098 1.00 84.94 97 THR A O 1
ATOM 724 N N . PRO A 1 98 ? -5.429 -2.185 24.502 1.00 88.50 98 PRO A N 1
ATOM 725 C CA . PRO A 1 98 ? -5.412 -0.780 24.084 1.00 88.50 98 PRO A CA 1
ATOM 726 C C . PRO A 1 98 ? -4.769 -0.575 22.702 1.00 88.50 98 PRO A C 1
ATOM 728 O O . PRO A 1 98 ? -4.309 0.516 22.392 1.00 88.50 98 PRO A O 1
ATOM 731 N N . VAL A 1 99 ? -4.641 -1.623 21.890 1.00 92.31 99 VAL A N 1
ATOM 732 C CA . VAL A 1 99 ? -3.910 -1.585 20.623 1.00 92.31 99 VAL A CA 1
ATOM 733 C C . VAL A 1 99 ? -4.870 -1.871 19.480 1.00 92.31 99 VAL A C 1
ATOM 735 O O . VAL A 1 99 ? -5.590 -2.868 19.496 1.00 92.31 99 VAL A O 1
ATOM 738 N N . ALA A 1 100 ? -4.845 -1.004 18.473 1.00 93.44 100 ALA A N 1
ATOM 739 C CA . ALA A 1 100 ? -5.477 -1.218 17.184 1.00 93.44 100 ALA A CA 1
ATOM 740 C C . ALA A 1 100 ? -4.410 -1.432 16.111 1.00 93.44 100 ALA A C 1
ATOM 742 O O . ALA A 1 100 ? -3.440 -0.679 16.032 1.00 93.44 100 ALA A O 1
ATOM 743 N N . VAL A 1 101 ? -4.623 -2.410 15.237 1.00 96.44 101 VAL A N 1
ATOM 744 C CA . VAL A 1 101 ? -3.773 -2.659 14.074 1.00 96.44 101 VAL A CA 1
ATOM 745 C C . VAL A 1 101 ? -4.621 -2.584 12.819 1.00 96.44 101 VAL A C 1
ATOM 747 O O . VAL A 1 101 ? -5.587 -3.331 12.652 1.00 96.44 101 VAL A O 1
ATOM 750 N N . VAL A 1 102 ? -4.207 -1.714 11.903 1.00 96.94 102 VAL A N 1
ATOM 751 C CA . VAL A 1 102 ? -4.850 -1.525 10.607 1.00 96.94 102 VAL A CA 1
ATOM 752 C C . VAL A 1 102 ? -3.819 -1.696 9.503 1.00 96.94 102 VAL A C 1
ATOM 754 O O . VAL A 1 102 ? -2.741 -1.102 9.543 1.00 96.94 102 VAL A O 1
ATOM 757 N N . GLU A 1 103 ? -4.156 -2.491 8.495 1.00 98.00 103 GLU A N 1
ATOM 758 C CA . GLU A 1 103 ? -3.339 -2.660 7.298 1.00 98.00 103 GLU A CA 1
ATOM 759 C C . GLU A 1 103 ? -4.036 -2.036 6.090 1.00 98.00 103 GLU A C 1
ATOM 761 O O . GLU A 1 103 ? -5.231 -2.210 5.885 1.00 98.00 103 GLU A O 1
ATOM 766 N N . GLY A 1 104 ? -3.291 -1.281 5.293 1.00 97.44 104 GLY A N 1
ATOM 767 C CA . GLY A 1 104 ? -3.726 -0.728 4.020 1.00 97.44 104 GLY A CA 1
ATOM 768 C C . GLY A 1 104 ? -2.967 -1.386 2.879 1.00 97.44 104 GLY A C 1
ATOM 769 O O . GLY A 1 104 ? -1.744 -1.530 2.936 1.00 97.44 104 GLY A O 1
ATOM 770 N N . ILE A 1 105 ? -3.699 -1.781 1.845 1.00 97.50 105 ILE A N 1
ATOM 771 C CA . ILE A 1 105 ? -3.211 -2.546 0.701 1.00 97.50 105 ILE A CA 1
ATOM 772 C C . ILE A 1 105 ? -3.535 -1.776 -0.579 1.00 97.50 105 ILE A C 1
ATOM 774 O O . ILE A 1 105 ? -4.668 -1.334 -0.782 1.00 97.50 105 ILE A O 1
ATOM 778 N N . SER A 1 106 ? -2.541 -1.626 -1.452 1.00 96.75 106 SER A N 1
ATOM 779 C CA . SER A 1 106 ? -2.688 -1.021 -2.778 1.00 96.75 106 SER A CA 1
ATOM 780 C C . SER A 1 106 ? -1.750 -1.715 -3.760 1.00 96.75 106 SER A C 1
ATOM 782 O O . SER A 1 106 ? -0.543 -1.503 -3.682 1.00 96.75 106 SER A O 1
ATOM 784 N N . GLY A 1 107 ? -2.292 -2.474 -4.715 1.00 92.56 107 GLY A N 1
ATOM 785 C CA . GLY A 1 107 ? -1.466 -3.272 -5.629 1.00 92.56 107 GLY A CA 1
ATOM 786 C C . GLY A 1 107 ? -0.656 -4.308 -4.850 1.00 92.56 107 GLY A C 1
ATOM 787 O O . GLY A 1 107 ? -1.232 -5.048 -4.053 1.00 92.56 107 GLY A O 1
ATOM 788 N N . ASP A 1 108 ? 0.665 -4.301 -5.025 1.00 92.56 108 ASP A N 1
ATOM 789 C CA . ASP A 1 108 ? 1.580 -5.205 -4.314 1.00 92.56 108 ASP A CA 1
ATOM 790 C C . ASP A 1 108 ? 2.104 -4.608 -2.993 1.00 92.56 108 ASP A C 1
ATOM 792 O O . ASP A 1 108 ? 2.812 -5.271 -2.228 1.00 92.56 108 ASP A O 1
ATOM 796 N N . ALA A 1 109 ? 1.769 -3.349 -2.689 1.00 95.12 109 ALA A N 1
ATOM 797 C CA . ALA A 1 109 ? 2.212 -2.680 -1.473 1.00 95.12 109 ALA A CA 1
ATOM 798 C C . ALA A 1 109 ? 1.246 -2.894 -0.299 1.00 95.12 109 ALA A C 1
ATOM 800 O O . ALA A 1 109 ? 0.038 -2.673 -0.409 1.00 95.12 109 ALA A O 1
ATOM 801 N N . VAL A 1 110 ? 1.817 -3.212 0.867 1.00 96.75 110 VAL A N 1
ATOM 802 C CA . VAL A 1 110 ? 1.108 -3.326 2.150 1.00 96.75 110 VAL A CA 1
ATOM 803 C C . VAL A 1 110 ? 1.756 -2.401 3.177 1.00 96.75 110 VAL A C 1
ATOM 805 O O . VAL A 1 110 ? 2.985 -2.340 3.298 1.00 96.75 110 VAL A O 1
ATOM 808 N N . ARG A 1 111 ? 0.938 -1.664 3.930 1.00 97.25 111 ARG A N 1
ATOM 809 C CA . ARG A 1 111 ? 1.378 -0.813 5.043 1.00 97.25 111 ARG A CA 1
ATOM 810 C C . ARG A 1 111 ? 0.547 -1.084 6.280 1.00 97.25 111 ARG A C 1
ATOM 812 O O . ARG A 1 111 ? -0.668 -1.149 6.196 1.00 97.25 111 ARG A O 1
ATOM 819 N N . ARG A 1 112 ? 1.217 -1.201 7.423 1.00 96.88 112 ARG A N 1
ATOM 820 C CA . ARG A 1 112 ? 0.611 -1.472 8.727 1.00 96.88 112 ARG A CA 1
ATOM 821 C C . ARG A 1 112 ? 0.771 -0.256 9.625 1.00 96.88 112 ARG A C 1
ATOM 823 O O . ARG A 1 112 ? 1.876 0.276 9.734 1.00 96.88 112 ARG A O 1
ATOM 830 N N . ILE A 1 113 ? -0.322 0.162 10.247 1.00 95.56 113 ILE A N 1
ATOM 831 C CA . ILE A 1 113 ? -0.359 1.196 11.275 1.00 95.56 113 ILE A CA 1
ATOM 832 C C . ILE A 1 113 ? -0.831 0.542 12.567 1.00 95.56 113 ILE A C 1
ATOM 834 O O . ILE A 1 113 ? -1.831 -0.174 12.588 1.00 95.56 113 ILE A O 1
ATOM 838 N N . GLU A 1 114 ? -0.082 0.797 13.629 1.00 95.12 114 GLU A N 1
ATOM 839 C CA . GLU A 1 114 ? -0.422 0.409 14.989 1.00 95.12 114 GLU A CA 1
ATOM 840 C C . GLU A 1 114 ? -0.748 1.679 15.773 1.00 95.12 114 GLU A C 1
ATOM 842 O O . GLU A 1 114 ? -0.001 2.659 15.720 1.00 95.12 114 GLU A O 1
ATOM 847 N N . LEU A 1 115 ? -1.892 1.674 16.448 1.00 90.06 115 LEU A N 1
ATOM 848 C CA . LEU A 1 115 ? -2.359 2.766 17.289 1.00 90.06 115 LEU A CA 1
ATOM 849 C C . LEU A 1 115 ? -2.516 2.246 18.707 1.00 90.06 115 LEU A C 1
ATOM 851 O O . LEU A 1 115 ? -3.176 1.230 18.916 1.00 90.06 115 LEU A O 1
ATOM 855 N N . THR A 1 116 ? -1.985 2.988 19.669 1.00 90.00 116 THR A N 1
ATOM 856 C CA . THR A 1 116 ? -2.221 2.728 21.088 1.00 90.00 116 THR A CA 1
ATOM 857 C C . THR A 1 116 ? -3.220 3.751 21.612 1.00 90.00 116 THR A C 1
ATOM 859 O O . THR A 1 116 ? -2.990 4.955 21.510 1.00 90.00 116 THR A O 1
ATOM 862 N N . THR A 1 117 ? -4.341 3.278 22.143 1.00 74.06 117 THR A N 1
ATOM 863 C CA . THR A 1 117 ? -5.333 4.083 22.853 1.00 74.06 117 THR A CA 1
ATOM 864 C C . THR A 1 117 ? -4.939 4.125 24.330 1.00 74.06 117 THR A C 1
ATOM 866 O O . THR A 1 117 ? -5.185 3.160 25.053 1.00 74.06 117 THR A O 1
ATOM 869 N N . GLU A 1 118 ? -4.264 5.195 24.755 1.00 66.56 118 GLU A N 1
ATOM 870 C CA . GLU A 1 118 ? -4.015 5.485 26.181 1.00 66.56 118 GLU A CA 1
ATOM 871 C C . GLU A 1 118 ? -5.256 6.042 26.890 1.00 66.56 118 GLU A C 1
ATOM 873 O O . GLU A 1 118 ? -6.024 6.797 26.245 1.00 66.56 118 GLU A O 1
#

Solvent-accessible surface area (backbone atoms only — not comparable to full-atom values): 6480 Å² total; per-residue (Å²): 139,84,84,81,78,92,59,64,68,65,52,54,53,51,51,52,51,51,52,51,52,52,51,52,51,51,53,48,51,55,64,58,59,56,57,63,57,52,58,53,51,51,54,53,48,51,54,53,24,42,53,48,2,41,54,37,10,51,54,42,45,51,48,46,53,33,17,76,72,66,78,42,78,62,70,55,64,71,38,73,47,80,60,91,86,25,40,24,35,31,66,36,56,62,76,96,45,55,44,32,30,21,31,3,32,18,88,93,26,74,30,78,45,77,45,75,64,128

Foldseek 3Di:
DDDDDPDDPVVVVVVVVVVVVVVVVVVVVVVVVPVVVVVVVV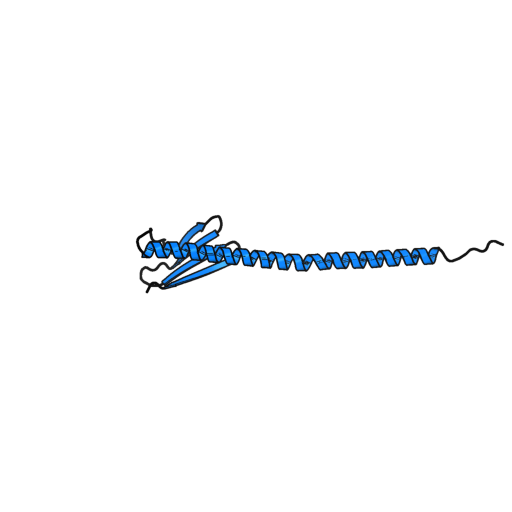VVVQVVFQVQFVVQQVVVVVQLVCCVVVNHPHDDAQDWDDDPQKIKHFPDHPDPAQKTWIWIGGDPDIDIDIDGRD

Radius of gyration: 31.83 Å; Cα contacts (8 Å, |Δi|>4): 160; chains: 1; bounding box: 66×18×100 Å

Sequence (118 aa):
MSHIQPGDHQRRGAVLVVILVVMAVLALVVAGSIRPVRDEAEIATLRVETTRAFYTAESGAFVVMQGVMGNATMPTEGSTLDLNGQTVVFVQIPDETPVAVVEGISGDAVRRIELTTE